Protein AF-A0A933TR12-F1 (afdb_monomer_lite)

Secondary structure (DSSP, 8-state):
--HHHHHHHHHHHHHHHHHHHHHHHHHHHHHTT----GGGS---TTTSHHHHHIIIIIHHHHTT-HHHHTTHHHHHHHHHHHHHHHHHHHTT-HHHHHHHHHHHHHHHHHHHHHHHHHHHHHHH--

Structure (mmCIF, N/CA/C/O backbone):
data_AF-A0A933TR12-F1
#
_entry.id   AF-A0A933TR12-F1
#
loop_
_atom_site.group_PDB
_atom_site.id
_atom_site.type_symbol
_atom_site.label_atom_id
_atom_site.label_alt_id
_atom_site.label_comp_id
_atom_site.label_asym_id
_atom_site.label_entity_id
_atom_site.label_seq_id
_atom_site.pdbx_PDB_ins_code
_atom_site.Cartn_x
_atom_site.Cartn_y
_atom_site.Cartn_z
_atom_site.occupancy
_atom_site.B_iso_or_equiv
_atom_site.auth_seq_id
_atom_site.auth_comp_id
_atom_site.auth_asym_id
_atom_site.auth_atom_id
_atom_site.pdbx_PDB_model_num
ATOM 1 N N . MET A 1 1 ? 18.487 -1.986 -22.209 1.00 74.69 1 MET A N 1
ATOM 2 C CA . MET A 1 1 ? 17.751 -0.819 -21.654 1.00 74.69 1 MET A CA 1
ATOM 3 C C . MET A 1 1 ? 18.722 0.355 -21.624 1.00 74.69 1 MET A C 1
ATOM 5 O O . MET A 1 1 ? 19.901 0.096 -21.460 1.00 74.69 1 MET A O 1
ATOM 9 N N . THR A 1 2 ? 18.319 1.613 -21.830 1.00 84.81 2 THR A N 1
ATOM 10 C CA . THR A 1 2 ? 19.283 2.731 -21.709 1.00 84.81 2 THR A CA 1
ATOM 11 C C . THR A 1 2 ? 19.511 3.113 -20.245 1.00 84.81 2 THR A C 1
ATOM 13 O O . THR A 1 2 ? 18.613 2.960 -19.418 1.00 84.81 2 THR A O 1
ATOM 16 N N . GLU A 1 3 ? 20.672 3.687 -19.925 1.00 84.50 3 GLU A N 1
ATOM 17 C CA . GLU A 1 3 ? 20.969 4.194 -18.572 1.00 84.50 3 GLU A CA 1
ATOM 18 C C . GLU A 1 3 ? 19.931 5.217 -18.078 1.00 84.50 3 GLU A C 1
ATOM 20 O O . GLU A 1 3 ? 19.511 5.191 -16.921 1.00 84.50 3 GLU A O 1
ATOM 25 N N . ALA A 1 4 ? 19.437 6.078 -18.973 1.00 85.56 4 ALA A N 1
ATOM 26 C CA . ALA A 1 4 ? 18.379 7.034 -18.649 1.00 85.56 4 ALA A CA 1
ATOM 27 C C . ALA A 1 4 ? 17.053 6.336 -18.297 1.00 85.56 4 ALA A C 1
ATOM 29 O O . ALA A 1 4 ? 16.381 6.727 -17.341 1.00 85.56 4 ALA A O 1
ATOM 30 N N . GLN A 1 5 ? 16.685 5.283 -19.037 1.00 80.25 5 GLN A N 1
ATOM 31 C CA . GLN A 1 5 ? 15.501 4.479 -18.730 1.00 80.25 5 GLN A CA 1
ATOM 32 C C . GLN A 1 5 ? 15.660 3.796 -17.371 1.00 80.25 5 GLN A C 1
ATOM 34 O O . GLN A 1 5 ? 14.785 3.932 -16.522 1.00 80.25 5 GLN A O 1
ATOM 39 N N . LYS A 1 6 ? 16.800 3.141 -17.134 1.00 81.94 6 LYS A N 1
ATOM 40 C CA . LYS A 1 6 ? 17.127 2.469 -15.871 1.00 81.94 6 LYS A CA 1
ATOM 41 C C . LYS A 1 6 ? 16.995 3.406 -14.669 1.00 81.94 6 LYS A C 1
ATOM 43 O O . LYS A 1 6 ? 16.339 3.066 -13.687 1.00 81.94 6 LYS A O 1
ATOM 48 N N . HIS A 1 7 ? 17.554 4.614 -14.762 1.00 86.44 7 HIS A N 1
ATOM 49 C CA . HIS A 1 7 ? 17.479 5.602 -13.686 1.00 86.44 7 HIS A CA 1
ATOM 50 C C . HIS A 1 7 ? 16.039 6.049 -13.388 1.00 86.44 7 HIS A C 1
ATOM 52 O O . HIS A 1 7 ? 15.646 6.141 -12.223 1.00 86.44 7 HIS A O 1
ATOM 58 N N . GLN A 1 8 ? 15.238 6.291 -14.431 1.00 83.94 8 GLN A N 1
ATOM 59 C CA . GLN A 1 8 ? 13.828 6.655 -14.284 1.00 83.94 8 GLN A CA 1
ATOM 60 C C . GLN A 1 8 ? 13.040 5.558 -13.554 1.00 83.94 8 GLN A C 1
ATOM 62 O O . GLN A 1 8 ? 12.283 5.848 -12.631 1.00 83.94 8 GLN A O 1
ATOM 67 N N . ILE A 1 9 ? 13.270 4.299 -13.919 1.00 79.06 9 ILE A N 1
ATOM 68 C CA . ILE A 1 9 ? 12.578 3.136 -13.354 1.00 79.06 9 ILE A CA 1
ATOM 69 C C . ILE A 1 9 ? 12.897 2.975 -11.869 1.00 79.06 9 ILE A C 1
ATOM 71 O O . ILE A 1 9 ? 11.995 2.849 -11.041 1.00 79.06 9 ILE A O 1
ATOM 75 N N . LEU A 1 10 ? 14.181 3.033 -11.513 1.00 85.06 10 LEU A N 1
ATOM 76 C CA . LEU A 1 10 ? 14.605 2.962 -10.115 1.00 85.06 10 LEU A CA 1
ATOM 77 C C . LEU A 1 10 ? 14.010 4.116 -9.292 1.00 85.06 10 LEU A C 1
ATOM 79 O O . LEU A 1 10 ? 13.665 3.931 -8.127 1.00 85.06 10 LEU A O 1
ATOM 83 N N . SER A 1 11 ? 13.845 5.303 -9.886 1.00 87.69 11 SER A N 1
ATOM 84 C CA . SER A 1 11 ? 13.152 6.424 -9.239 1.00 87.69 11 SER A CA 1
ATOM 85 C C . SER A 1 11 ? 11.672 6.122 -8.975 1.00 87.69 11 SER A C 1
ATOM 87 O O . SER A 1 11 ? 11.164 6.424 -7.895 1.00 87.69 11 SER A O 1
ATOM 89 N N . GLU A 1 12 ? 10.974 5.506 -9.929 1.00 82.94 12 GLU A N 1
ATOM 90 C CA . GLU A 1 12 ? 9.560 5.125 -9.799 1.00 82.94 12 GLU A CA 1
ATOM 91 C C . GLU A 1 12 ? 9.346 4.052 -8.725 1.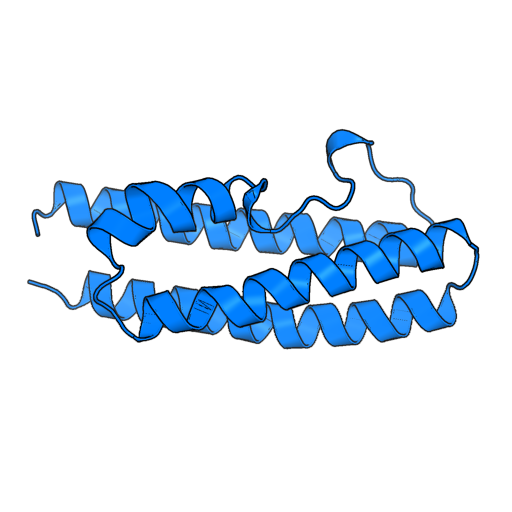00 82.94 12 GLU A C 1
ATOM 93 O O . GLU A 1 12 ? 8.479 4.222 -7.864 1.00 82.94 12 GLU A O 1
ATOM 98 N N . LEU A 1 13 ? 10.184 3.012 -8.699 1.00 83.69 13 LEU A N 1
ATOM 99 C CA . LEU A 1 13 ? 10.130 1.953 -7.683 1.00 83.69 13 LEU A CA 1
ATOM 100 C C . LEU A 1 13 ? 10.377 2.510 -6.270 1.00 83.69 13 LEU A C 1
ATOM 102 O O . LEU A 1 13 ? 9.611 2.235 -5.341 1.00 83.69 13 LEU A O 1
ATOM 106 N N . ARG A 1 14 ? 11.348 3.419 -6.113 1.00 87.50 14 ARG A N 1
ATOM 107 C CA . ARG A 1 14 ? 11.592 4.115 -4.837 1.00 87.50 14 ARG A CA 1
ATOM 108 C C . ARG A 1 14 ? 10.406 4.973 -4.399 1.00 87.50 14 ARG A C 1
ATOM 110 O O . ARG A 1 14 ? 10.052 4.969 -3.218 1.00 87.50 14 ARG A O 1
ATOM 117 N N . LYS A 1 15 ? 9.767 5.694 -5.330 1.00 86.12 15 LYS A N 1
ATOM 118 C CA . LYS A 1 15 ? 8.546 6.471 -5.045 1.00 86.12 15 LYS A CA 1
ATOM 119 C C . LYS A 1 15 ? 7.405 5.562 -4.591 1.00 86.12 15 LYS A C 1
ATOM 121 O O . LYS A 1 15 ? 6.719 5.908 -3.632 1.00 86.12 15 LYS A O 1
ATOM 126 N N . ALA A 1 16 ? 7.239 4.400 -5.222 1.00 84.56 16 ALA A N 1
ATOM 127 C CA . ALA A 1 16 ? 6.242 3.411 -4.827 1.00 84.56 16 ALA A CA 1
ATOM 128 C C . ALA A 1 16 ? 6.468 2.904 -3.394 1.00 84.56 16 ALA A C 1
ATOM 130 O O . ALA A 1 16 ? 5.544 2.935 -2.579 1.00 84.56 16 ALA A O 1
ATOM 131 N N . LYS A 1 17 ? 7.708 2.526 -3.048 1.00 87.75 17 LYS A N 1
ATOM 132 C CA . LYS A 1 17 ? 8.074 2.103 -1.684 1.00 87.75 17 LYS A CA 1
ATOM 133 C C . LYS A 1 17 ? 7.774 3.191 -0.648 1.00 87.75 17 LYS A C 1
ATOM 135 O O . LYS A 1 17 ? 7.163 2.910 0.383 1.00 87.75 17 LYS A O 1
ATOM 140 N N . ALA A 1 18 ? 8.155 4.440 -0.924 1.00 89.12 18 ALA A N 1
ATOM 141 C CA . ALA A 1 18 ? 7.901 5.563 -0.020 1.00 89.12 18 ALA A CA 1
ATOM 142 C C . ALA A 1 18 ? 6.396 5.841 0.159 1.00 89.12 18 ALA A C 1
ATOM 144 O O . ALA A 1 18 ? 5.927 6.019 1.287 1.00 89.12 18 ALA A O 1
ATOM 145 N N . ALA A 1 19 ? 5.631 5.830 -0.937 1.00 86.88 19 ALA A N 1
ATOM 146 C CA . ALA A 1 19 ? 4.182 6.008 -0.908 1.00 86.88 19 ALA A CA 1
ATOM 147 C C . ALA A 1 19 ? 3.493 4.912 -0.084 1.00 86.88 19 ALA A C 1
ATOM 149 O O . ALA A 1 19 ? 2.625 5.216 0.729 1.00 86.88 19 ALA A O 1
ATOM 150 N N . HIS A 1 20 ? 3.928 3.660 -0.228 1.00 86.94 20 HIS A N 1
ATOM 151 C CA . HIS A 1 20 ? 3.423 2.524 0.543 1.00 86.94 20 HIS A CA 1
ATOM 152 C C . HIS A 1 20 ? 3.680 2.653 2.050 1.00 86.94 20 HIS A C 1
ATOM 154 O O . HIS A 1 20 ? 2.783 2.419 2.860 1.00 86.94 20 HIS A O 1
ATOM 160 N N . ILE A 1 21 ? 4.887 3.074 2.448 1.00 88.56 21 ILE A N 1
ATOM 161 C CA . ILE A 1 21 ? 5.223 3.297 3.865 1.00 88.56 21 ILE A CA 1
ATOM 162 C C . ILE A 1 21 ? 4.320 4.378 4.466 1.00 88.56 21 ILE A C 1
ATOM 164 O O . ILE A 1 21 ? 3.771 4.185 5.554 1.00 88.56 21 ILE A O 1
ATOM 168 N N . LYS A 1 22 ? 4.132 5.489 3.742 1.00 90.19 22 LYS A N 1
ATOM 169 C CA . LYS A 1 22 ? 3.214 6.561 4.140 1.00 90.19 22 LYS A CA 1
ATOM 170 C C . LYS A 1 22 ? 1.779 6.040 4.234 1.00 90.19 22 LYS A C 1
ATOM 172 O O . LYS A 1 22 ? 1.135 6.230 5.259 1.00 90.19 22 LYS A O 1
ATOM 177 N N . TRP A 1 23 ? 1.310 5.308 3.229 1.00 90.88 23 TRP A N 1
ATOM 178 C CA . TRP A 1 23 ? -0.032 4.731 3.200 1.00 90.88 23 TRP A CA 1
ATOM 179 C C . TRP A 1 23 ? -0.310 3.811 4.398 1.00 90.88 23 TRP A C 1
ATOM 181 O O . TRP A 1 23 ? -1.344 3.928 5.053 1.00 90.88 23 TRP A O 1
ATOM 191 N N . ARG A 1 24 ? 0.660 2.970 4.781 1.00 93.00 24 ARG A N 1
ATOM 192 C CA . ARG A 1 24 ? 0.551 2.108 5.967 1.00 93.00 24 ARG A CA 1
ATOM 193 C C . ARG A 1 24 ? 0.363 2.912 7.257 1.00 93.00 24 ARG A C 1
ATOM 195 O O . ARG A 1 24 ? -0.353 2.457 8.144 1.00 93.00 24 ARG A O 1
ATOM 202 N N . SER A 1 25 ? 0.978 4.091 7.377 1.00 94.00 25 SER A N 1
ATOM 203 C CA . SER A 1 25 ? 0.810 4.932 8.572 1.00 94.00 25 SER A CA 1
ATOM 204 C C . SER A 1 25 ? -0.628 5.420 8.767 1.00 94.00 25 SER A C 1
ATOM 206 O O . SER A 1 25 ? -1.064 5.525 9.909 1.00 94.00 25 SER A O 1
ATOM 208 N N . TYR A 1 26 ? -1.403 5.604 7.694 1.00 95.12 26 TYR A N 1
ATOM 209 C CA . TYR A 1 26 ? -2.818 5.970 7.800 1.00 95.12 26 TYR A CA 1
ATOM 210 C C . TYR A 1 26 ? -3.673 4.841 8.376 1.00 95.12 26 TYR A C 1
ATOM 212 O O . TYR A 1 26 ? -4.576 5.093 9.169 1.00 95.12 26 TYR A O 1
ATOM 220 N N . ALA A 1 27 ? -3.360 3.583 8.056 1.00 94.94 27 ALA A N 1
ATOM 221 C CA . ALA A 1 27 ? -3.995 2.440 8.709 1.00 94.94 27 ALA A CA 1
ATOM 222 C C . ALA A 1 27 ? -3.733 2.427 10.220 1.00 94.94 27 ALA A C 1
ATOM 224 O O . ALA A 1 27 ? -4.646 2.183 11.004 1.00 94.94 27 ALA A O 1
ATOM 225 N N . TYR A 1 28 ? -2.507 2.747 10.633 1.00 95.12 28 TYR A N 1
ATOM 226 C CA . TYR A 1 28 ? -2.155 2.848 12.049 1.00 95.12 28 TYR A CA 1
ATOM 227 C C . TYR A 1 28 ? -2.785 4.053 12.752 1.00 95.12 28 TYR A C 1
ATOM 229 O O . TYR A 1 28 ? -3.165 3.932 13.917 1.00 95.12 28 TYR A O 1
ATOM 237 N N . ALA A 1 29 ? -2.937 5.184 12.059 1.00 96.00 29 ALA A N 1
ATOM 238 C CA . ALA A 1 29 ? -3.654 6.345 12.577 1.00 96.00 29 ALA A CA 1
ATOM 239 C C . ALA A 1 29 ? -5.105 5.973 12.930 1.00 96.00 29 ALA A C 1
ATOM 241 O O . ALA A 1 29 ? -5.512 6.157 14.076 1.00 96.00 29 ALA A O 1
ATOM 242 N N . LEU A 1 30 ? -5.820 5.315 12.008 1.00 95.81 30 LEU A N 1
ATOM 243 C CA . LEU A 1 30 ? -7.190 4.837 12.238 1.00 95.81 30 LEU A CA 1
ATOM 244 C C . LEU A 1 30 ? -7.293 3.881 13.432 1.00 95.81 30 LEU A C 1
ATOM 246 O O . LEU A 1 30 ? -8.180 4.022 14.269 1.00 95.81 30 LEU A O 1
ATOM 250 N N . VAL A 1 31 ? -6.374 2.915 13.538 1.00 95.50 31 VAL A N 1
ATOM 251 C CA . VAL A 1 31 ? -6.333 1.975 14.677 1.00 95.50 31 VAL A CA 1
ATOM 252 C C . VAL A 1 31 ? -6.080 2.697 16.002 1.00 95.50 31 VAL A C 1
ATOM 254 O O . VAL A 1 31 ? -6.578 2.267 17.039 1.00 95.50 31 VAL A O 1
ATOM 257 N N . SER A 1 32 ? -5.347 3.809 15.968 1.00 94.38 32 SER A N 1
ATOM 258 C CA . SER A 1 32 ? -5.066 4.643 17.141 1.00 94.38 32 SER A CA 1
ATOM 259 C C . SER A 1 32 ? -6.214 5.599 17.490 1.00 94.38 32 SER A C 1
ATOM 261 O O . SER A 1 32 ? -6.070 6.404 18.407 1.00 94.38 32 SER A O 1
ATOM 263 N N . GLY A 1 33 ? -7.342 5.529 16.774 1.00 93.31 33 GLY A N 1
ATOM 264 C CA . GLY A 1 33 ? -8.487 6.421 16.961 1.00 93.31 33 GLY A CA 1
ATOM 265 C C . GLY A 1 33 ? -8.267 7.833 16.415 1.00 93.31 33 GLY A C 1
ATOM 266 O O . GLY A 1 33 ? -8.975 8.749 16.821 1.00 93.31 33 GLY A O 1
ATOM 267 N N . LEU A 1 34 ? -7.276 8.019 15.539 1.00 94.44 34 LEU A N 1
ATOM 268 C CA . LEU A 1 34 ? -7.055 9.278 14.838 1.00 94.44 34 LEU A CA 1
ATOM 269 C C . LEU A 1 34 ? -7.830 9.281 13.523 1.00 94.44 34 LEU A C 1
ATOM 271 O O . LEU A 1 34 ? -7.838 8.286 12.791 1.00 94.44 34 LEU A O 1
ATOM 275 N N . ASP A 1 35 ? -8.415 10.428 13.205 1.00 90.56 35 ASP A N 1
ATOM 276 C CA . ASP A 1 35 ? -9.015 10.659 11.901 1.00 90.56 35 ASP A CA 1
ATOM 277 C C . ASP A 1 35 ? -7.933 10.814 10.827 1.00 90.56 35 ASP A C 1
ATOM 279 O O . ASP A 1 35 ? -6.818 11.277 11.084 1.00 90.56 35 ASP A O 1
ATOM 283 N N . ILE A 1 36 ? -8.286 10.433 9.603 1.00 94.00 36 ILE A N 1
ATOM 284 C CA . ILE A 1 36 ? -7.489 10.687 8.403 1.00 94.00 36 ILE A CA 1
ATOM 285 C C . ILE A 1 36 ? -8.314 11.533 7.442 1.00 94.00 36 ILE A C 1
ATOM 287 O O . ILE A 1 36 ? -9.544 11.433 7.406 1.00 94.00 36 ILE A O 1
ATOM 291 N N . GLU A 1 37 ? -7.648 12.342 6.629 1.00 93.56 37 GLU A N 1
ATOM 292 C CA . GLU A 1 37 ? -8.323 13.100 5.589 1.00 93.56 37 GLU A CA 1
ATOM 293 C C . GLU A 1 37 ? -8.996 12.152 4.573 1.00 93.56 37 GLU A C 1
ATOM 295 O O . GLU A 1 37 ? -8.456 11.081 4.271 1.00 93.56 37 GLU A O 1
ATOM 300 N N . PRO A 1 38 ? -10.159 12.523 3.999 1.00 90.06 38 PRO A N 1
ATOM 301 C CA . PRO A 1 38 ? -10.906 11.657 3.080 1.00 90.06 38 PRO A CA 1
ATOM 302 C C . PRO A 1 38 ? -10.097 11.158 1.874 1.00 90.06 38 PRO A C 1
ATOM 304 O O . PRO A 1 38 ? -10.320 10.050 1.389 1.00 90.06 38 PRO A O 1
ATOM 307 N N . GLU A 1 39 ? -9.130 11.950 1.409 1.00 91.12 39 GLU A N 1
ATOM 308 C CA . GLU A 1 39 ? -8.206 11.596 0.323 1.00 91.12 39 GLU A CA 1
ATOM 309 C C . GLU A 1 39 ? -7.283 10.408 0.647 1.00 91.12 39 GLU A C 1
ATOM 311 O O . GLU A 1 39 ? -6.750 9.782 -0.268 1.00 91.12 39 GLU A O 1
ATOM 316 N N . TYR A 1 40 ? -7.114 10.072 1.929 1.00 91.81 40 TYR A N 1
ATOM 317 C CA . TYR A 1 40 ? -6.327 8.929 2.394 1.00 91.81 40 TYR A CA 1
ATOM 318 C C . TYR A 1 40 ? -7.181 7.701 2.706 1.00 91.81 40 TYR A C 1
ATOM 320 O O . TYR A 1 40 ? -6.649 6.684 3.152 1.00 91.81 40 TYR A O 1
ATOM 328 N N . SER A 1 41 ? -8.492 7.766 2.456 1.00 92.38 41 SER A N 1
ATOM 329 C CA . SER A 1 41 ? -9.363 6.600 2.571 1.00 92.38 41 SER A CA 1
ATOM 330 C C . SER A 1 41 ? -8.909 5.455 1.645 1.00 92.38 41 SER A C 1
ATOM 332 O O . SER A 1 41 ? -8.234 5.683 0.634 1.00 92.38 41 SER A O 1
ATOM 334 N N . PRO A 1 42 ? -9.231 4.195 1.989 1.00 93.31 42 PRO A N 1
ATOM 335 C CA . PRO A 1 42 ? -8.850 3.055 1.172 1.00 93.31 42 PRO A CA 1
ATOM 336 C C . PRO A 1 42 ? -9.403 3.170 -0.254 1.00 93.31 42 PRO A C 1
ATOM 338 O O . PRO A 1 42 ? -10.581 3.456 -0.459 1.00 93.31 42 PRO A O 1
ATOM 341 N N . LEU A 1 43 ? -8.532 2.910 -1.225 1.00 93.75 43 LEU A N 1
ATOM 342 C CA . LEU A 1 43 ? -8.860 2.828 -2.646 1.00 93.75 43 LEU A CA 1
ATOM 343 C C . LEU A 1 43 ? -8.792 1.375 -3.109 1.00 93.75 43 LEU A C 1
ATOM 345 O O . LEU A 1 43 ? -8.117 0.551 -2.483 1.00 93.75 43 LEU A O 1
ATOM 349 N N . GLU A 1 44 ? -9.366 1.087 -4.273 1.00 95.19 44 GLU A N 1
ATOM 350 C CA . GLU A 1 44 ? -9.012 -0.126 -5.000 1.00 95.19 44 GLU A CA 1
ATOM 351 C C . GLU A 1 44 ? -7.526 -0.108 -5.378 1.00 95.19 44 GLU A C 1
ATOM 353 O O . GLU A 1 44 ? -6.956 0.930 -5.728 1.00 95.19 44 GLU A O 1
ATOM 358 N N . HIS A 1 45 ? -6.885 -1.276 -5.314 1.00 94.44 45 HIS A N 1
ATOM 359 C CA . HIS A 1 45 ? -5.459 -1.420 -5.625 1.00 94.44 45 HIS A CA 1
ATOM 360 C C . HIS A 1 45 ? -5.094 -0.891 -7.019 1.00 94.44 45 HIS A C 1
ATOM 362 O O . HIS A 1 45 ? -4.041 -0.289 -7.177 1.00 94.44 45 HIS A O 1
ATOM 368 N N . THR A 1 46 ? -5.973 -1.037 -8.012 1.00 95.06 46 THR A N 1
ATOM 369 C CA . THR A 1 46 ? -5.773 -0.526 -9.378 1.00 95.06 46 THR A CA 1
ATOM 370 C C . THR A 1 46 ? -5.905 0.990 -9.490 1.00 95.06 46 THR A C 1
ATOM 372 O O . THR A 1 46 ? -5.386 1.577 -10.436 1.00 95.06 46 THR A O 1
ATOM 375 N N . ASP A 1 47 ? -6.576 1.636 -8.536 1.00 93.94 47 ASP A N 1
ATOM 376 C CA . ASP A 1 47 ? -6.875 3.069 -8.585 1.00 93.94 47 ASP A CA 1
ATOM 377 C C . ASP A 1 47 ? -5.825 3.925 -7.871 1.00 93.94 47 ASP A C 1
ATOM 379 O O . ASP A 1 47 ? -5.754 5.143 -8.097 1.00 93.94 47 ASP A O 1
ATOM 383 N N . CYS A 1 48 ? -4.977 3.306 -7.046 1.00 89.94 48 CYS A N 1
ATOM 384 C CA . CYS A 1 48 ? -3.860 3.989 -6.410 1.00 89.94 48 CYS A CA 1
ATOM 385 C C . CYS A 1 48 ? -2.771 4.344 -7.442 1.00 89.94 48 CYS A C 1
ATOM 387 O O . CYS A 1 48 ? -2.672 3.743 -8.513 1.00 89.94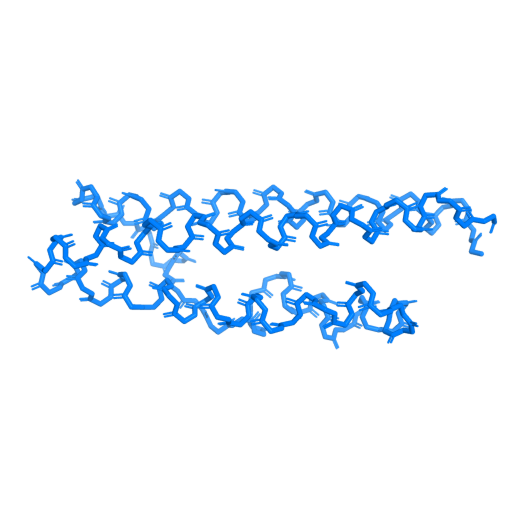 48 CYS A O 1
ATOM 389 N N . ALA A 1 49 ? -1.932 5.340 -7.134 1.00 87.44 49 ALA A N 1
ATOM 390 C CA . ALA A 1 49 ? -0.887 5.792 -8.060 1.00 87.44 49 ALA A CA 1
ATOM 391 C C . ALA A 1 49 ? 0.069 4.656 -8.469 1.00 87.44 49 ALA A C 1
ATOM 393 O O . ALA A 1 49 ? 0.466 4.577 -9.631 1.00 87.44 49 ALA A O 1
ATOM 394 N N . PHE A 1 50 ? 0.391 3.757 -7.530 1.00 87.88 50 PHE A N 1
ATOM 395 C CA . PHE A 1 50 ? 1.200 2.577 -7.818 1.00 87.88 50 PHE A CA 1
ATOM 396 C C . PHE A 1 50 ? 0.463 1.581 -8.716 1.00 87.88 50 PHE A C 1
ATOM 398 O O . PHE A 1 50 ? 1.047 1.155 -9.698 1.00 87.88 50 PHE A O 1
ATOM 405 N N . GLY A 1 51 ? -0.803 1.253 -8.448 1.00 91.06 51 GLY A N 1
ATOM 406 C CA . GLY A 1 51 ? -1.593 0.342 -9.280 1.00 91.06 51 GLY A CA 1
ATOM 407 C C . GLY A 1 51 ? -1.782 0.840 -10.708 1.00 91.06 51 GLY A C 1
ATOM 408 O O . GLY A 1 51 ? -1.595 0.081 -11.655 1.00 91.06 51 GLY A O 1
ATOM 409 N N . LYS A 1 52 ? -2.051 2.139 -10.878 1.00 92.19 52 LYS A N 1
ATOM 410 C CA . LYS A 1 52 ? -2.137 2.782 -12.200 1.00 92.19 52 LYS A CA 1
ATOM 411 C C . LYS A 1 52 ? -0.829 2.676 -12.978 1.00 92.19 52 LYS A C 1
ATOM 413 O O . LYS A 1 52 ? -0.843 2.405 -14.174 1.00 92.19 52 LYS A O 1
ATOM 418 N N . TRP A 1 53 ? 0.301 2.883 -12.304 1.00 88.75 53 TRP A N 1
ATOM 419 C CA . TRP A 1 53 ? 1.614 2.660 -12.904 1.00 88.75 53 TRP A CA 1
ATOM 420 C C . TRP A 1 53 ? 1.855 1.172 -13.182 1.00 88.75 53 TRP A C 1
ATOM 422 O O . TRP A 1 53 ? 2.312 0.834 -14.272 1.00 88.75 53 TRP A O 1
ATOM 432 N N . TYR A 1 54 ? 1.499 0.300 -12.236 1.00 90.31 54 TYR A N 1
ATOM 433 C CA . TYR A 1 54 ? 1.746 -1.134 -12.282 1.00 90.31 54 TYR A CA 1
ATOM 434 C C . TYR A 1 54 ? 1.059 -1.761 -13.494 1.00 90.31 54 TYR A C 1
ATOM 436 O O . TYR A 1 54 ? 1.714 -2.320 -14.360 1.00 90.31 54 TYR A O 1
ATOM 444 N N . HIS A 1 55 ? -0.248 -1.556 -13.643 1.00 94.00 55 HIS A N 1
ATOM 445 C CA . HIS A 1 55 ? -1.002 -2.087 -14.782 1.00 94.00 55 HIS A CA 1
ATOM 446 C C . HIS A 1 55 ? -0.815 -1.291 -16.087 1.00 94.00 55 HIS A C 1
ATOM 448 O O . HIS A 1 55 ? -1.342 -1.697 -17.120 1.00 94.00 55 HIS A O 1
ATOM 454 N N . GLY A 1 56 ? -0.099 -0.164 -16.049 1.00 92.44 56 GLY A N 1
ATOM 455 C CA . GLY A 1 56 ? 0.184 0.685 -17.205 1.00 92.44 56 GLY A CA 1
ATOM 456 C C . GLY A 1 56 ? 1.644 0.593 -17.641 1.00 92.44 56 GLY A C 1
ATOM 457 O O . GLY A 1 56 ? 2.134 -0.461 -18.042 1.00 92.44 56 GLY A O 1
ATOM 458 N N . ALA A 1 57 ? 2.356 1.719 -17.538 1.00 87.50 57 ALA A N 1
ATOM 459 C CA . ALA A 1 57 ? 3.740 1.848 -17.998 1.00 87.50 57 ALA A CA 1
ATOM 460 C C . ALA A 1 57 ? 4.711 0.841 -17.352 1.00 87.50 57 ALA A C 1
ATOM 462 O O . ALA A 1 57 ? 5.718 0.485 -17.965 1.00 87.50 57 ALA A O 1
ATOM 463 N N . GLY A 1 58 ? 4.438 0.399 -16.122 1.00 85.25 58 GLY A N 1
ATOM 464 C CA . GLY A 1 58 ? 5.209 -0.637 -15.450 1.00 85.25 58 GLY A CA 1
ATOM 465 C C . GLY A 1 58 ? 5.035 -2.003 -16.122 1.00 85.25 58 GLY A C 1
ATOM 466 O O . GLY A 1 58 ? 6.036 -2.614 -16.489 1.00 85.25 58 GLY A O 1
ATOM 467 N N . GLN A 1 59 ? 3.798 -2.444 -16.374 1.00 91.12 59 GLN A N 1
ATOM 468 C CA . GLN A 1 59 ? 3.494 -3.698 -17.075 1.00 91.12 59 GLN A CA 1
ATOM 469 C C . GLN A 1 59 ? 4.105 -3.736 -18.479 1.00 91.12 59 GLN A C 1
ATOM 471 O O . GLN A 1 59 ? 4.682 -4.750 -18.866 1.00 91.12 59 GLN A O 1
ATOM 476 N N . GLU A 1 60 ? 4.027 -2.638 -19.234 1.00 88.69 60 GLU A N 1
ATOM 477 C CA . GLU A 1 60 ? 4.630 -2.544 -20.574 1.00 88.69 60 GLU A CA 1
ATOM 478 C C . GLU A 1 60 ? 6.144 -2.802 -20.559 1.00 88.69 60 GLU A C 1
ATOM 480 O O . GLU A 1 60 ? 6.703 -3.316 -21.527 1.00 88.69 60 GLU A O 1
ATOM 485 N N . ARG A 1 61 ? 6.816 -2.445 -19.459 1.00 81.12 61 ARG A N 1
ATOM 486 C CA . ARG A 1 61 ? 8.277 -2.510 -19.333 1.00 81.12 61 ARG A CA 1
ATOM 487 C C . ARG A 1 61 ? 8.757 -3.766 -18.621 1.00 81.12 61 ARG A C 1
ATOM 489 O O . ARG A 1 61 ? 9.744 -4.342 -19.059 1.00 81.12 61 ARG A O 1
ATOM 496 N N . PHE A 1 62 ? 8.081 -4.188 -17.555 1.00 83.06 62 PHE A N 1
ATOM 497 C CA . PHE A 1 62 ? 8.517 -5.252 -16.639 1.00 83.06 62 PHE A CA 1
ATOM 498 C C . PHE A 1 62 ? 7.550 -6.416 -16.557 1.00 83.06 62 PHE A C 1
ATOM 500 O O . PHE A 1 62 ? 7.825 -7.361 -15.832 1.00 83.06 62 PHE A O 1
ATOM 507 N N . GLY A 1 63 ? 6.451 -6.401 -17.310 1.00 86.88 63 GLY A N 1
ATOM 508 C CA . GLY A 1 63 ? 5.489 -7.502 -17.317 1.00 86.88 63 GLY A CA 1
ATOM 509 C C . GLY A 1 63 ? 6.087 -8.852 -17.727 1.00 86.88 63 GLY A C 1
ATOM 510 O O . GLY A 1 63 ? 5.443 -9.877 -17.542 1.00 86.88 63 GLY A O 1
ATOM 511 N N . HIS A 1 64 ? 7.305 -8.851 -18.277 1.00 86.31 64 HIS A N 1
ATOM 512 C CA . HIS A 1 64 ? 8.086 -10.040 -18.605 1.00 86.31 64 HIS A CA 1
ATOM 513 C C . HIS A 1 64 ? 8.921 -10.591 -17.432 1.00 86.31 64 HIS A C 1
ATOM 515 O O . HIS A 1 64 ? 9.482 -11.673 -17.568 1.00 86.31 64 HIS A O 1
ATOM 521 N N . LEU A 1 65 ? 9.044 -9.860 -16.319 1.00 86.50 65 LEU A N 1
ATOM 522 C CA . LEU A 1 65 ? 9.771 -10.287 -15.124 1.00 86.50 65 LEU A CA 1
ATOM 523 C C . LEU A 1 65 ? 8.808 -10.997 -14.165 1.00 86.50 65 LEU A C 1
ATOM 525 O O . LEU A 1 65 ? 7.821 -10.410 -13.714 1.00 86.50 65 LEU A O 1
ATOM 529 N N . ASP A 1 66 ? 9.115 -12.236 -13.784 1.00 89.25 66 ASP A N 1
ATOM 530 C CA . ASP A 1 66 ? 8.295 -12.987 -12.821 1.00 89.25 66 ASP A CA 1
ATOM 531 C C . ASP A 1 66 ? 8.241 -12.288 -11.451 1.00 89.25 66 ASP A C 1
ATOM 533 O O . ASP A 1 66 ? 7.204 -12.271 -10.781 1.00 89.25 66 ASP A O 1
ATOM 537 N N . THR A 1 67 ? 9.345 -11.638 -11.063 1.00 88.75 67 THR A N 1
ATOM 538 C CA . THR A 1 67 ? 9.453 -10.806 -9.854 1.00 88.75 67 THR A CA 1
ATOM 539 C C . THR A 1 67 ? 8.452 -9.650 -9.864 1.00 88.75 67 THR A C 1
ATOM 541 O O . THR A 1 67 ? 7.903 -9.296 -8.820 1.00 88.75 67 THR A O 1
ATOM 544 N N . TYR A 1 68 ? 8.151 -9.104 -11.044 1.00 89.44 68 TYR A N 1
ATOM 545 C CA . TYR A 1 68 ? 7.170 -8.044 -11.226 1.00 89.44 68 TYR A CA 1
ATOM 546 C C . TYR A 1 68 ? 5.735 -8.566 -11.133 1.00 89.44 68 TYR A C 1
ATOM 548 O O . TYR A 1 68 ? 4.914 -8.006 -10.401 1.00 89.44 68 TYR A O 1
ATOM 556 N N . ALA A 1 69 ? 5.429 -9.668 -11.824 1.00 91.38 69 ALA A N 1
ATOM 557 C CA . ALA A 1 69 ? 4.112 -10.306 -11.779 1.00 91.38 69 ALA A CA 1
ATOM 558 C C . ALA A 1 69 ? 3.729 -10.744 -10.350 1.00 91.38 69 ALA A C 1
ATOM 560 O O . ALA A 1 69 ? 2.567 -10.651 -9.950 1.00 91.38 69 ALA A O 1
ATOM 561 N N . GLY A 1 70 ? 4.718 -11.148 -9.546 1.00 91.00 70 GLY A N 1
ATOM 562 C CA . GLY A 1 70 ? 4.534 -11.535 -8.147 1.00 91.00 70 GLY A CA 1
ATOM 563 C C . GLY A 1 70 ? 4.004 -10.430 -7.222 1.00 91.00 70 GLY A C 1
ATOM 564 O O . GLY A 1 70 ? 3.524 -10.744 -6.133 1.00 91.00 70 GLY A O 1
ATOM 565 N N . ILE A 1 71 ? 4.039 -9.155 -7.632 1.00 91.56 71 ILE A N 1
ATOM 566 C CA . ILE A 1 71 ? 3.615 -8.016 -6.798 1.00 91.56 71 ILE A CA 1
ATOM 567 C C . ILE A 1 71 ? 2.086 -7.857 -6.747 1.00 91.56 71 ILE A C 1
ATOM 569 O O . ILE A 1 71 ? 1.555 -7.412 -5.725 1.00 91.56 71 ILE A O 1
ATOM 573 N N . ASP A 1 72 ? 1.362 -8.218 -7.809 1.00 93.25 72 ASP A N 1
ATOM 574 C CA . ASP A 1 72 ? -0.062 -7.876 -7.945 1.00 93.25 72 ASP A CA 1
ATOM 575 C C . ASP A 1 72 ? -0.929 -8.483 -6.832 1.00 93.25 72 ASP A C 1
ATOM 577 O O . ASP A 1 72 ? -1.698 -7.803 -6.147 1.00 93.25 72 ASP A O 1
ATOM 581 N N . VAL A 1 73 ? -0.758 -9.783 -6.585 1.00 94.38 73 VAL A N 1
ATOM 582 C CA . VAL A 1 73 ? -1.528 -10.511 -5.571 1.00 94.38 73 VAL A CA 1
ATOM 583 C C . VAL A 1 73 ? -1.335 -9.929 -4.163 1.00 94.38 73 VAL A C 1
ATOM 585 O O . VAL A 1 73 ? -2.352 -9.611 -3.531 1.00 94.38 73 VAL A O 1
ATOM 588 N N . PRO A 1 74 ? -0.103 -9.767 -3.634 1.00 93.56 74 PRO A N 1
ATOM 589 C CA . PRO A 1 74 ? 0.084 -9.176 -2.314 1.00 93.56 74 PRO A CA 1
ATOM 590 C C . PRO A 1 74 ? -0.366 -7.708 -2.265 1.00 93.56 74 PRO A C 1
ATOM 592 O O . PRO A 1 74 ? -0.975 -7.313 -1.272 1.00 93.56 74 PRO A O 1
ATOM 595 N N . HIS A 1 75 ? -0.186 -6.922 -3.333 1.00 93.75 75 HIS A N 1
ATOM 596 C CA . HIS A 1 75 ? -0.692 -5.545 -3.415 1.00 93.75 75 HIS A CA 1
ATOM 597 C C . HIS A 1 75 ? -2.228 -5.478 -3.314 1.00 93.75 75 HIS A C 1
ATOM 599 O O . HIS A 1 75 ? -2.779 -4.708 -2.524 1.00 93.75 75 HIS A O 1
ATOM 605 N N . ARG A 1 76 ? -2.945 -6.350 -4.027 1.00 95.75 76 ARG 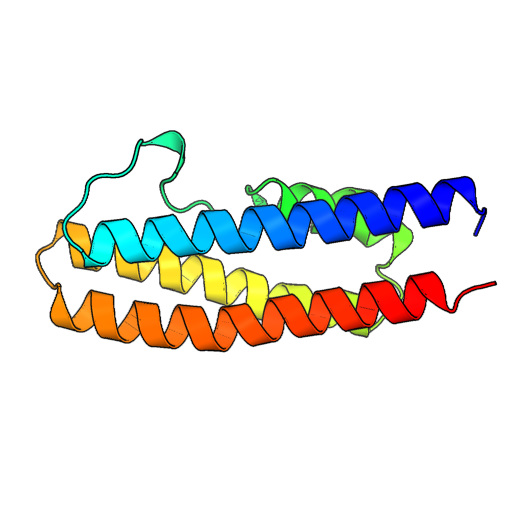A N 1
ATOM 606 C CA . ARG A 1 76 ? -4.408 -6.452 -3.943 1.00 95.75 76 ARG A CA 1
ATOM 607 C C . ARG A 1 76 ? -4.890 -6.839 -2.546 1.00 95.75 76 ARG A C 1
ATOM 609 O O . ARG A 1 76 ? -5.867 -6.280 -2.046 1.00 95.75 76 ARG A O 1
ATOM 616 N N . ILE A 1 77 ? -4.241 -7.816 -1.911 1.00 96.12 77 ILE A N 1
ATOM 617 C CA . ILE A 1 77 ? -4.612 -8.256 -0.556 1.00 96.12 77 ILE A CA 1
ATOM 618 C C . ILE A 1 77 ? -4.366 -7.125 0.452 1.00 96.12 77 ILE A C 1
ATOM 620 O O . ILE A 1 77 ? -5.191 -6.916 1.340 1.00 96.12 77 ILE A O 1
ATOM 624 N N . LEU A 1 78 ? -3.287 -6.361 0.285 1.00 95.12 78 LEU A N 1
ATOM 625 C CA . LEU A 1 78 ? -2.948 -5.222 1.130 1.00 95.12 78 LEU A CA 1
ATOM 626 C C . LEU A 1 78 ? -4.068 -4.173 1.144 1.00 95.12 78 LEU A C 1
ATOM 628 O O . LEU A 1 78 ? -4.546 -3.797 2.215 1.00 95.12 78 LEU A O 1
ATOM 632 N N . HIS A 1 79 ? -4.556 -3.778 -0.033 1.00 96.50 79 HIS A N 1
ATOM 633 C CA . HIS A 1 79 ? -5.684 -2.853 -0.156 1.00 96.50 79 HIS A CA 1
ATOM 634 C C . HIS A 1 79 ? -6.962 -3.393 0.501 1.00 96.50 79 HIS A C 1
ATOM 636 O O . HIS A 1 79 ? -7.635 -2.667 1.235 1.00 96.50 79 HIS A O 1
ATOM 642 N N . LYS A 1 80 ? -7.264 -4.687 0.336 1.00 97.56 80 LYS A N 1
ATOM 643 C CA . LYS A 1 80 ? -8.415 -5.323 1.004 1.00 97.56 80 LYS A CA 1
ATOM 644 C C . LYS A 1 80 ? -8.309 -5.285 2.529 1.00 97.56 80 LYS A C 1
ATOM 646 O O . LYS A 1 80 ? -9.308 -5.032 3.202 1.00 97.56 80 LYS A O 1
ATOM 651 N N . ILE A 1 81 ? -7.118 -5.524 3.079 1.00 97.62 81 ILE A N 1
ATOM 652 C CA . ILE A 1 81 ? -6.883 -5.423 4.525 1.00 97.62 81 ILE A CA 1
ATOM 653 C C . ILE A 1 81 ? -7.098 -3.980 4.987 1.00 97.62 81 ILE A C 1
ATOM 655 O O . ILE A 1 81 ? -7.737 -3.763 6.013 1.00 97.62 81 ILE A O 1
ATOM 659 N N . TYR A 1 82 ? -6.649 -2.983 4.222 1.00 97.06 82 TYR A N 1
ATOM 660 C CA . TYR A 1 82 ? -6.863 -1.592 4.612 1.00 97.06 82 TYR A CA 1
ATOM 661 C C . TYR A 1 82 ? -8.336 -1.178 4.598 1.00 97.06 82 TYR A C 1
ATOM 663 O O . TYR A 1 82 ? -8.795 -0.565 5.561 1.00 97.06 82 TYR A O 1
ATOM 671 N N . HIS A 1 83 ? -9.110 -1.604 3.594 1.00 97.56 83 HIS A N 1
ATOM 672 C CA . HIS A 1 83 ? -10.573 -1.463 3.614 1.00 97.56 83 HIS A CA 1
ATOM 673 C C . HIS A 1 83 ? -11.183 -2.069 4.883 1.00 97.56 83 HIS A C 1
ATOM 675 O O . HIS A 1 83 ? -12.039 -1.460 5.528 1.00 97.56 83 HIS A O 1
ATOM 681 N N . ARG A 1 84 ? -10.718 -3.258 5.282 1.00 97.94 84 ARG A N 1
ATOM 682 C CA . ARG A 1 84 ? -11.191 -3.922 6.499 1.00 97.94 84 ARG A CA 1
ATOM 683 C C . ARG A 1 84 ? -10.846 -3.124 7.758 1.00 97.94 84 ARG A C 1
ATOM 685 O O . ARG A 1 84 ? -11.734 -2.929 8.584 1.00 97.94 84 ARG A O 1
ATOM 692 N N . ILE A 1 85 ? -9.607 -2.643 7.889 1.00 98.00 85 ILE A N 1
ATOM 693 C CA . ILE A 1 85 ? -9.165 -1.792 9.010 1.00 98.00 85 ILE A CA 1
ATOM 694 C C . ILE A 1 85 ? -10.033 -0.541 9.095 1.00 98.00 85 ILE A C 1
ATOM 696 O O . ILE A 1 85 ? -10.548 -0.235 10.167 1.00 98.00 85 ILE A O 1
ATOM 700 N N . TYR A 1 86 ? -10.245 0.138 7.965 1.00 96.94 86 TYR A N 1
ATOM 701 C CA . TYR A 1 86 ? -11.063 1.342 7.894 1.00 96.94 86 TYR A CA 1
ATOM 702 C C . TYR A 1 86 ? -12.477 1.087 8.420 1.00 96.94 86 TYR A C 1
ATOM 704 O O . TYR A 1 86 ? -12.914 1.768 9.345 1.00 96.94 86 TYR A O 1
ATOM 712 N N . HIS A 1 87 ? -13.168 0.057 7.926 1.00 97.12 87 HIS A N 1
ATOM 713 C CA . HIS A 1 87 ? -14.515 -0.269 8.402 1.00 97.12 87 HIS A CA 1
ATOM 714 C C . HIS A 1 87 ? -14.562 -0.670 9.882 1.00 97.12 87 HIS A C 1
ATOM 716 O O . HIS A 1 87 ? -15.484 -0.266 10.592 1.00 97.12 87 HIS A O 1
ATOM 722 N N . LEU A 1 88 ? -13.589 -1.453 10.360 1.00 97.94 88 LEU A N 1
ATOM 723 C CA . LEU A 1 88 ? -13.531 -1.879 11.761 1.00 97.94 88 LEU A CA 1
ATOM 724 C C . LEU A 1 88 ? -13.302 -0.691 12.702 1.00 97.94 88 LEU A C 1
ATOM 726 O O . LEU A 1 88 ? -14.022 -0.575 13.692 1.00 97.94 88 LEU A O 1
ATOM 730 N N . ALA A 1 89 ? -12.368 0.203 12.365 1.00 96.19 89 ALA A N 1
ATOM 731 C CA . ALA A 1 89 ? -12.082 1.408 13.142 1.00 96.19 89 ALA A CA 1
ATOM 732 C C . ALA A 1 89 ? -13.312 2.330 13.228 1.00 96.19 89 ALA A C 1
ATOM 734 O O . ALA A 1 89 ? -13.721 2.710 14.322 1.00 96.19 89 ALA A O 1
ATOM 735 N N . HIS A 1 90 ? -13.991 2.584 12.102 1.00 94.38 90 HIS A N 1
ATOM 736 C CA . HIS A 1 90 ? -15.211 3.407 12.075 1.00 94.38 90 HIS A CA 1
ATOM 737 C C . HIS A 1 90 ? -16.400 2.759 12.802 1.00 94.38 90 HIS A C 1
ATOM 739 O O . HIS A 1 90 ? -17.333 3.447 13.204 1.00 94.38 90 HIS A O 1
ATOM 745 N N . SER A 1 91 ? -16.370 1.438 12.993 1.00 96.19 91 SER A N 1
ATOM 746 C CA . SER A 1 91 ? -17.385 0.703 13.756 1.00 96.19 91 SER A CA 1
ATOM 747 C C . SER A 1 91 ? -17.021 0.538 15.240 1.00 96.19 91 SER A C 1
ATOM 749 O O . SER A 1 91 ? -17.692 -0.218 15.942 1.00 96.19 91 SER A O 1
ATOM 751 N N . GLY A 1 92 ? -15.934 1.159 15.716 1.00 95.19 92 GLY A N 1
ATOM 752 C CA . GLY A 1 92 ? -15.443 1.033 17.094 1.00 95.19 92 GLY A CA 1
ATOM 753 C C . GLY A 1 92 ? -14.860 -0.344 17.446 1.00 95.19 92 GLY A C 1
ATOM 754 O O . GLY A 1 92 ? -14.626 -0.642 18.617 1.00 95.19 92 GLY A O 1
ATOM 755 N N . GLN A 1 93 ? -14.613 -1.208 16.456 1.00 96.88 93 GLN A N 1
ATOM 756 C CA . GLN A 1 93 ? -14.074 -2.561 16.642 1.00 96.88 93 GLN A CA 1
ATOM 757 C C . GLN A 1 93 ? -12.536 -2.547 16.703 1.00 96.88 93 GLN A C 1
ATOM 759 O O . GLN A 1 93 ? -11.856 -3.248 15.949 1.00 96.88 93 GLN A O 1
ATOM 764 N N . ASN A 1 94 ? -11.979 -1.746 17.613 1.00 92.81 94 ASN A N 1
ATOM 765 C CA . ASN A 1 94 ? -10.554 -1.389 17.630 1.00 92.81 94 ASN A CA 1
ATOM 766 C C . ASN A 1 94 ? -9.619 -2.600 17.773 1.00 92.81 94 ASN A C 1
ATOM 768 O O . ASN A 1 94 ? -8.612 -2.677 17.077 1.00 92.81 94 ASN A O 1
ATOM 772 N N . ALA A 1 95 ? -9.976 -3.590 18.598 1.00 95.62 95 ALA A N 1
ATOM 773 C CA . ALA A 1 95 ? -9.164 -4.799 18.774 1.00 95.62 95 ALA A CA 1
ATOM 774 C C . ALA A 1 95 ? -9.027 -5.620 17.474 1.00 95.62 95 ALA A C 1
ATOM 776 O O . ALA A 1 95 ? -7.953 -6.135 17.162 1.00 95.62 95 ALA A O 1
ATOM 777 N N . LEU A 1 96 ? -10.103 -5.711 16.684 1.00 97.69 96 LEU A N 1
ATOM 778 C CA . LEU A 1 96 ? -10.073 -6.386 15.383 1.00 97.69 96 LEU A CA 1
ATOM 779 C C . LEU A 1 96 ? -9.304 -5.555 14.349 1.00 97.69 96 LEU A C 1
ATOM 781 O O . LEU A 1 96 ? -8.562 -6.116 13.543 1.00 97.69 96 LEU A O 1
ATOM 785 N N . ALA A 1 97 ? -9.447 -4.227 14.382 1.00 97.50 97 ALA A N 1
ATOM 786 C CA . ALA A 1 97 ? -8.680 -3.331 13.519 1.00 97.50 97 ALA A CA 1
ATOM 787 C C . ALA A 1 97 ? -7.167 -3.455 13.790 1.00 97.50 97 ALA A C 1
ATOM 789 O O . ALA A 1 97 ? -6.376 -3.532 12.850 1.00 97.50 97 ALA A O 1
ATOM 790 N N . GLU A 1 98 ? -6.765 -3.566 15.059 1.00 96.44 98 GLU A N 1
ATOM 791 C CA . GLU A 1 98 ? -5.371 -3.781 15.456 1.00 96.44 98 GLU A CA 1
ATOM 792 C C . GLU A 1 98 ? -4.825 -5.128 14.952 1.00 96.44 98 GLU A C 1
ATOM 794 O O . GLU A 1 98 ? -3.696 -5.205 14.459 1.00 96.44 98 GLU A O 1
ATOM 799 N N . GLN A 1 99 ? -5.626 -6.197 15.021 1.00 97.38 99 GLN A N 1
ATOM 800 C CA . GLN A 1 99 ? -5.248 -7.501 14.471 1.00 97.38 99 GLN A CA 1
ATOM 801 C C . GLN A 1 99 ? -5.007 -7.430 12.955 1.00 97.38 99 GLN A C 1
ATOM 803 O O . GLN A 1 99 ? -4.002 -7.950 12.461 1.00 97.38 99 GLN A O 1
ATOM 808 N N . GLU A 1 100 ? -5.889 -6.760 12.213 1.00 98.00 100 GLU A N 1
ATOM 809 C CA . GLU A 1 100 ? -5.717 -6.572 10.770 1.00 98.00 100 GLU A CA 1
ATOM 810 C C . GLU A 1 100 ? -4.516 -5.669 10.446 1.00 98.00 100 GLU A C 1
ATOM 812 O O . GLU A 1 100 ? -3.802 -5.940 9.484 1.00 98.00 100 GLU A O 1
ATOM 817 N N . ALA A 1 101 ? -4.197 -4.659 11.264 1.00 9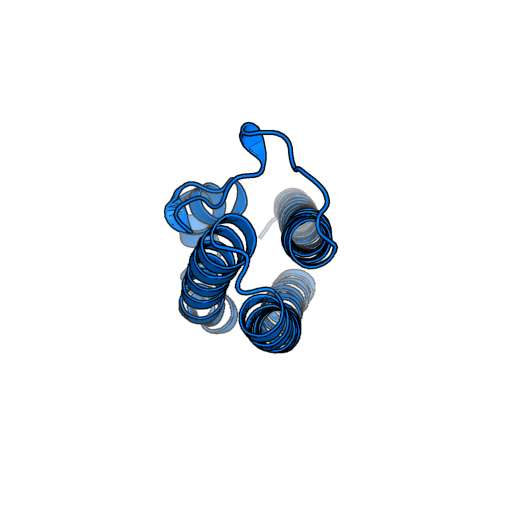6.12 101 ALA A N 1
ATOM 818 C CA . ALA A 1 101 ? -3.004 -3.827 11.067 1.00 96.12 101 ALA A CA 1
ATOM 819 C C . ALA A 1 101 ? -1.682 -4.597 11.253 1.00 96.12 101 ALA A C 1
ATOM 821 O O . ALA A 1 101 ? -0.708 -4.364 10.524 1.00 96.12 101 ALA A O 1
ATOM 822 N N . LYS A 1 102 ? -1.648 -5.582 12.161 1.00 95.81 102 LYS A N 1
ATOM 823 C CA . LYS A 1 102 ? -0.511 -6.515 12.279 1.00 95.81 102 LYS A CA 1
ATOM 824 C C . LYS A 1 102 ? -0.346 -7.330 10.996 1.00 95.81 102 LYS A C 1
ATOM 826 O O . LYS A 1 102 ? 0.753 -7.408 10.448 1.00 95.81 102 LYS A O 1
ATOM 831 N N . ARG A 1 103 ? -1.450 -7.856 10.458 1.00 96.19 103 ARG A N 1
ATOM 832 C CA . ARG A 1 103 ? -1.459 -8.590 9.184 1.00 96.19 103 ARG A CA 1
ATOM 833 C C . ARG A 1 103 ? -1.059 -7.707 7.998 1.00 96.19 103 ARG A C 1
ATOM 835 O O . ARG A 1 103 ? -0.294 -8.148 7.141 1.00 96.19 103 ARG A O 1
ATOM 842 N N . LEU A 1 104 ? -1.518 -6.455 7.979 1.00 95.94 104 LEU A N 1
ATOM 843 C CA . LEU A 1 104 ? -1.127 -5.450 6.992 1.00 95.94 104 LEU A CA 1
ATOM 844 C C . LEU A 1 104 ? 0.387 -5.245 6.985 1.00 95.94 104 LEU A C 1
ATOM 846 O O . LEU A 1 104 ? 0.985 -5.117 5.924 1.00 95.94 104 LEU A O 1
ATOM 850 N N . THR A 1 105 ? 1.009 -5.217 8.162 1.00 93.75 105 THR A N 1
ATOM 851 C CA . THR A 1 105 ? 2.450 -4.976 8.306 1.00 93.75 105 THR A CA 1
ATOM 852 C C . THR A 1 105 ? 3.281 -6.129 7.779 1.00 93.75 105 THR A C 1
ATOM 854 O O . THR A 1 105 ? 4.242 -5.895 7.048 1.00 93.75 105 THR A O 1
ATOM 857 N N . GLU A 1 106 ? 2.875 -7.360 8.078 1.00 93.44 106 GLU A N 1
ATOM 858 C CA . GLU A 1 106 ? 3.547 -8.549 7.557 1.00 93.44 106 GLU A CA 1
ATOM 859 C C . GLU A 1 106 ? 3.451 -8.627 6.027 1.00 93.44 106 GLU A C 1
ATOM 861 O O . GLU A 1 106 ? 4.450 -8.823 5.340 1.00 93.44 106 GLU A O 1
ATOM 866 N N . LEU A 1 107 ? 2.269 -8.371 5.464 1.00 93.19 107 LEU A N 1
ATOM 867 C CA . LEU A 1 107 ? 2.100 -8.348 4.012 1.00 93.19 107 LEU A CA 1
ATOM 868 C C . LEU A 1 107 ? 2.817 -7.155 3.357 1.00 93.19 107 LEU A C 1
ATOM 870 O O . LEU A 1 107 ? 3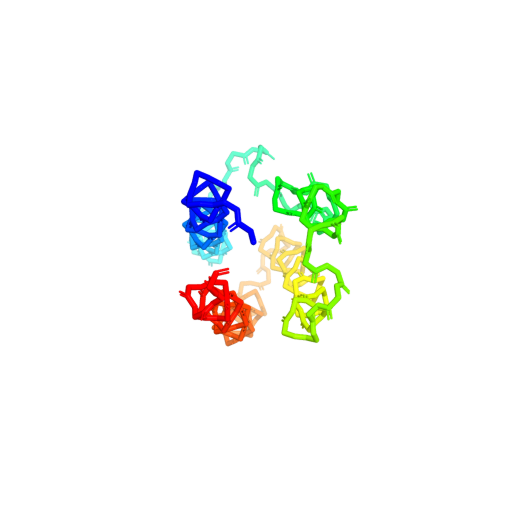.378 -7.272 2.270 1.00 93.19 107 LEU A O 1
ATOM 874 N N . SER A 1 108 ? 2.840 -6.005 4.033 1.00 92.38 108 SER A N 1
ATOM 875 C CA . SER A 1 108 ? 3.562 -4.807 3.601 1.00 92.38 108 SER A CA 1
ATOM 876 C C . SER A 1 108 ? 5.056 -5.085 3.428 1.00 92.38 108 SER A C 1
ATOM 878 O O . SER A 1 108 ? 5.636 -4.580 2.467 1.00 92.38 108 SER A O 1
ATOM 880 N N . ARG A 1 109 ? 5.654 -5.917 4.294 1.00 91.38 109 ARG A N 1
ATOM 881 C CA . ARG A 1 109 ? 7.041 -6.388 4.161 1.00 91.38 109 ARG A CA 1
ATOM 882 C C . ARG A 1 109 ? 7.242 -7.190 2.871 1.00 91.38 109 ARG A C 1
ATOM 884 O O . ARG A 1 109 ? 8.169 -6.894 2.129 1.00 91.38 109 ARG A O 1
ATOM 891 N N . GLN A 1 110 ? 6.334 -8.115 2.556 1.00 90.00 110 GLN A N 1
ATOM 892 C CA . GLN A 1 110 ? 6.412 -8.943 1.340 1.00 90.00 110 GLN A CA 1
ATOM 893 C C . GLN A 1 110 ? 6.329 -8.107 0.050 1.00 90.00 110 GLN A C 1
ATOM 895 O O . GLN A 1 110 ? 7.059 -8.362 -0.907 1.00 90.00 110 GLN A O 1
ATOM 900 N N . VAL A 1 111 ? 5.483 -7.068 0.027 1.00 89.69 111 VAL A N 1
ATOM 901 C CA . VAL A 1 111 ? 5.409 -6.128 -1.109 1.00 89.69 111 VAL A CA 1
ATOM 902 C C . VAL A 1 111 ? 6.720 -5.354 -1.269 1.00 89.69 111 VAL A C 1
ATOM 904 O O . VAL A 1 111 ? 7.227 -5.233 -2.381 1.00 89.69 111 VAL A O 1
ATOM 907 N N . LEU A 1 112 ? 7.292 -4.849 -0.169 1.00 90.81 112 LEU A N 1
ATOM 908 C CA . LEU A 1 112 ? 8.565 -4.121 -0.203 1.00 90.81 112 LEU A CA 1
ATOM 909 C C . LEU A 1 112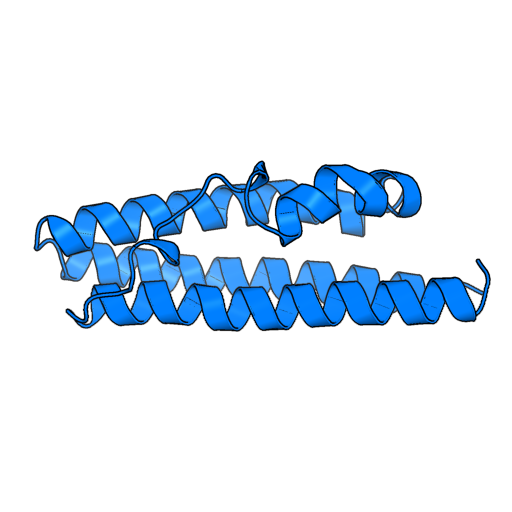 ? 9.722 -5.006 -0.681 1.00 90.81 112 LEU A C 1
ATOM 911 O O . LEU A 1 112 ? 10.536 -4.548 -1.478 1.00 90.81 112 LEU A O 1
ATOM 915 N N . GLU A 1 113 ? 9.762 -6.263 -0.238 1.00 91.12 113 GLU A N 1
ATOM 916 C CA . GLU A 1 113 ? 10.740 -7.258 -0.692 1.00 91.12 113 GLU A CA 1
ATOM 917 C C . GLU A 1 113 ? 10.586 -7.567 -2.181 1.00 91.12 113 GLU A C 1
ATOM 919 O O . GLU A 1 113 ? 11.575 -7.592 -2.905 1.00 91.12 113 GLU A O 1
ATOM 924 N N . SER A 1 114 ? 9.354 -7.709 -2.671 1.00 89.31 114 SER A N 1
ATOM 925 C CA . SER A 1 114 ? 9.102 -7.938 -4.100 1.00 89.31 114 SER A CA 1
ATOM 926 C C . SER A 1 114 ? 9.569 -6.751 -4.954 1.00 89.31 114 SER A C 1
ATOM 928 O O . SER A 1 114 ? 10.217 -6.937 -5.979 1.00 89.31 114 SER A O 1
ATOM 930 N N . LEU A 1 115 ? 9.315 -5.518 -4.501 1.00 88.69 115 LEU A N 1
ATOM 931 C CA . LEU A 1 115 ? 9.806 -4.306 -5.168 1.00 88.69 115 LEU A CA 1
ATOM 932 C C . LEU A 1 115 ? 11.338 -4.198 -5.135 1.00 88.69 115 LEU A C 1
ATOM 934 O O . LEU A 1 115 ? 11.938 -3.714 -6.088 1.00 88.69 115 LEU A O 1
ATOM 938 N N . GLU A 1 116 ? 11.978 -4.629 -4.049 1.00 91.25 116 GLU A N 1
ATOM 939 C CA . GLU A 1 116 ? 13.439 -4.702 -3.940 1.00 91.25 116 GLU A CA 1
ATOM 940 C C . GLU A 1 116 ? 14.043 -5.697 -4.935 1.00 91.25 116 GLU A C 1
ATOM 942 O O . GLU A 1 116 ? 15.025 -5.367 -5.594 1.00 91.25 116 GLU A O 1
ATOM 947 N N . LEU A 1 117 ? 13.429 -6.868 -5.115 1.00 90.69 117 LEU A N 1
ATOM 948 C CA . LEU A 1 117 ? 13.882 -7.847 -6.106 1.00 90.69 117 LEU A CA 1
ATOM 949 C C . LEU A 1 117 ? 13.805 -7.290 -7.534 1.00 90.69 117 LEU A C 1
ATOM 951 O O . LEU A 1 117 ? 14.768 -7.418 -8.288 1.00 90.69 117 LEU A O 1
ATOM 955 N N . VAL A 1 118 ? 12.712 -6.599 -7.879 1.00 88.56 118 VAL A N 1
ATOM 956 C CA . VAL A 1 118 ? 12.590 -5.922 -9.183 1.00 88.56 118 VAL A CA 1
ATOM 957 C C . VAL A 1 118 ? 13.662 -4.839 -9.343 1.00 88.56 118 VAL A C 1
ATOM 959 O O . VAL A 1 118 ? 14.276 -4.736 -10.402 1.00 88.56 118 VAL A O 1
ATOM 962 N N . GLU A 1 119 ? 13.933 -4.040 -8.305 1.00 90.06 119 GLU A N 1
ATOM 963 C CA . GLU A 1 119 ? 15.005 -3.035 -8.349 1.00 90.06 119 GLU A CA 1
ATOM 964 C C . GLU A 1 119 ? 16.380 -3.666 -8.602 1.00 90.06 119 GLU A C 1
ATOM 966 O O . GLU A 1 119 ? 17.145 -3.142 -9.413 1.00 90.06 119 GLU A O 1
ATOM 971 N N . GLN A 1 120 ? 16.689 -4.790 -7.951 1.00 90.06 120 GLN A N 1
ATOM 972 C CA . GLN A 1 120 ? 17.955 -5.509 -8.127 1.00 90.06 120 GLN A CA 1
ATOM 973 C C . GLN A 1 120 ? 18.096 -6.086 -9.539 1.00 90.06 120 GLN A C 1
ATOM 975 O O . GLN A 1 120 ? 19.158 -5.960 -10.148 1.00 90.06 120 GLN A O 1
ATOM 980 N N . GLU A 1 121 ? 17.024 -6.650 -10.092 1.00 89.19 121 GLU A N 1
ATOM 981 C CA . GLU A 1 121 ? 16.998 -7.198 -11.451 1.00 89.19 121 GLU A CA 1
ATOM 982 C C . GLU A 1 121 ? 17.165 -6.098 -12.516 1.00 89.19 121 GLU A C 1
ATOM 984 O O . GLU A 1 121 ? 18.000 -6.203 -13.423 1.00 89.19 121 GLU A O 1
ATOM 989 N N . VAL A 1 122 ? 16.471 -4.967 -12.345 1.00 85.50 122 VAL A N 1
ATOM 990 C CA . VAL A 1 122 ? 16.636 -3.770 -13.189 1.00 85.50 122 VAL A CA 1
ATOM 991 C C . VAL A 1 122 ? 18.052 -3.199 -13.060 1.00 85.50 122 VAL A C 1
ATOM 993 O O . VAL A 1 122 ? 18.650 -2.795 -14.059 1.00 85.50 122 VAL A O 1
ATOM 996 N N . ALA A 1 123 ? 18.619 -3.171 -11.850 1.00 86.00 123 ALA A N 1
ATOM 997 C CA . ALA A 1 123 ? 19.975 -2.687 -11.601 1.00 86.00 123 ALA A CA 1
ATOM 998 C C . ALA A 1 123 ? 21.055 -3.590 -12.223 1.00 86.00 123 ALA A C 1
ATOM 1000 O O . ALA A 1 123 ? 22.076 -3.075 -12.687 1.00 86.00 123 ALA A O 1
ATOM 1001 N N . ALA A 1 124 ? 20.826 -4.904 -12.267 1.00 85.12 124 ALA A N 1
ATOM 1002 C CA . ALA A 1 124 ? 21.741 -5.892 -12.838 1.00 85.12 124 ALA A CA 1
ATOM 1003 C C . ALA A 1 124 ? 21.667 -5.988 -14.372 1.00 85.12 124 ALA A C 1
ATOM 1005 O O . ALA A 1 124 ? 22.592 -6.501 -14.999 1.00 85.12 124 ALA A O 1
ATOM 1006 N N . THR A 1 125 ? 20.593 -5.482 -14.983 1.00 76.75 125 THR A N 1
ATOM 1007 C CA . THR A 1 125 ? 20.447 -5.463 -16.442 1.00 76.75 125 THR A CA 1
ATOM 1008 C C . THR A 1 125 ? 21.453 -4.486 -17.071 1.00 76.75 125 THR A C 1
ATOM 1010 O O . THR A 1 125 ? 21.568 -3.333 -16.627 1.00 76.75 125 THR A O 1
ATOM 1013 N N . ALA A 1 126 ? 22.183 -4.978 -18.081 1.00 58.75 126 ALA A N 1
ATOM 1014 C CA . ALA A 1 126 ? 23.188 -4.251 -18.862 1.00 58.75 126 ALA A CA 1
ATOM 1015 C C . ALA A 1 126 ? 22.591 -3.309 -19.925 1.00 58.75 126 ALA A C 1
ATOM 1017 O O . ALA A 1 126 ? 21.443 -3.534 -20.395 1.00 58.75 126 ALA A O 1
#

Sequence (126 aa):
MTEAQKHQILSELRKAKAAHIKWRSYAYALVSGLDIEPEYSPLEHTDCAFGKWYHGAGQERFGHLDTYAGIDVPHRILHKIYHRIYHLAHSGQNALAEQEAKRLTELSRQVLESLELVEQEVAATA

Foldseek 3Di:
DDPVVLVVVLVLLVVVLVVLVVLLVQLVCLLVVHDDDPVSQQDQLCPDPVNVCLVPVVCVPCVVPPLSVVLPVLSRVLSVLRNVLNVCSVVVVSVVSVVSSVVSVVSSVVNNVSSVVVNVVSVPDD

pLDDT: mean 90.89, std 5.63, range [58.75, 98.0]

Radius of gyration: 15.75 Å; chains: 1; bounding box: 41×26×40 Å